Protein AF-A0A963GLK6-F1 (afdb_monomer_lite)

Structure (mmCIF, N/CA/C/O backbone):
data_AF-A0A963GLK6-F1
#
_entry.id   AF-A0A963GLK6-F1
#
loop_
_atom_site.group_PDB
_atom_site.id
_atom_site.type_symbol
_atom_site.label_atom_id
_atom_site.label_alt_id
_atom_site.label_comp_id
_atom_site.label_asym_id
_atom_site.label_entity_id
_atom_site.label_seq_id
_atom_site.pdbx_PDB_ins_code
_atom_site.Cartn_x
_atom_site.Cartn_y
_atom_site.Cartn_z
_atom_site.occupancy
_atom_site.B_iso_or_equiv
_atom_site.auth_seq_id
_atom_site.auth_comp_id
_atom_site.auth_asym_id
_atom_site.auth_atom_id
_atom_site.pdbx_PDB_model_num
ATOM 1 N N . MET A 1 1 ? -30.684 11.257 4.515 1.00 55.62 1 MET A N 1
ATOM 2 C CA . MET A 1 1 ? -30.067 11.695 3.238 1.00 55.62 1 MET A CA 1
ATOM 3 C C . MET A 1 1 ? -28.543 11.880 3.363 1.00 55.62 1 MET A C 1
ATOM 5 O O . MET A 1 1 ? -27.998 12.747 2.702 1.00 55.62 1 MET A O 1
ATOM 9 N N . LEU A 1 2 ? -27.836 11.079 4.179 1.00 76.81 2 LEU A N 1
ATOM 10 C CA . LEU A 1 2 ? -26.396 11.284 4.448 1.00 76.81 2 LEU A CA 1
ATOM 11 C C . LEU A 1 2 ? -25.462 10.449 3.552 1.00 76.81 2 LEU A C 1
ATOM 13 O O . LEU A 1 2 ? -24.306 10.814 3.386 1.00 76.81 2 LEU A O 1
ATOM 17 N N . LEU A 1 3 ? -25.952 9.352 2.961 1.00 77.44 3 LEU A N 1
ATOM 18 C CA . LEU A 1 3 ? -25.164 8.478 2.087 1.00 77.44 3 LEU A CA 1
ATOM 19 C C . LEU A 1 3 ? -25.662 8.576 0.640 1.00 77.44 3 LEU A C 1
ATOM 21 O O . LEU A 1 3 ? -26.875 8.496 0.409 1.00 77.44 3 LEU A O 1
ATOM 25 N N . PRO A 1 4 ? -24.760 8.746 -0.336 1.00 83.38 4 PRO A N 1
ATOM 26 C CA . PRO A 1 4 ? -25.148 8.862 -1.729 1.00 83.38 4 PRO A CA 1
ATOM 27 C C . PRO A 1 4 ? -25.621 7.521 -2.308 1.00 83.38 4 PRO A C 1
ATOM 29 O O . PRO A 1 4 ? -25.157 6.446 -1.923 1.00 83.38 4 PRO A O 1
ATOM 32 N N . ARG A 1 5 ? -26.544 7.580 -3.278 1.00 81.81 5 ARG A N 1
ATOM 33 C CA . ARG A 1 5 ? -27.201 6.389 -3.855 1.00 81.81 5 ARG A CA 1
ATOM 34 C C . ARG A 1 5 ? -26.229 5.444 -4.571 1.00 81.81 5 ARG A C 1
ATOM 36 O O . ARG A 1 5 ? -26.464 4.243 -4.561 1.00 81.81 5 ARG A O 1
ATOM 43 N N . TRP A 1 6 ? -25.142 5.964 -5.146 1.00 82.69 6 TRP A N 1
ATOM 44 C CA . TRP A 1 6 ? -24.107 5.141 -5.784 1.00 82.69 6 TRP A CA 1
ATOM 45 C C . TRP A 1 6 ? -23.363 4.257 -4.778 1.00 82.69 6 TRP A C 1
ATOM 47 O O . TRP A 1 6 ? -23.093 3.102 -5.079 1.00 82.69 6 TRP A O 1
ATOM 57 N N . LEU A 1 7 ? -23.115 4.755 -3.562 1.00 81.44 7 LEU A N 1
ATOM 58 C CA . LEU A 1 7 ? -22.468 3.973 -2.509 1.00 81.44 7 LEU A CA 1
ATOM 59 C C . LEU A 1 7 ? -23.411 2.905 -1.949 1.00 81.44 7 LEU A C 1
ATOM 61 O O . LEU A 1 7 ? -22.997 1.782 -1.708 1.00 81.44 7 LEU A O 1
ATOM 65 N N . LEU A 1 8 ? -24.699 3.228 -1.811 1.00 83.56 8 LEU A N 1
ATOM 66 C CA . LEU A 1 8 ? -25.713 2.267 -1.365 1.00 83.56 8 LEU A CA 1
ATOM 67 C C . LEU A 1 8 ? -25.915 1.094 -2.339 1.00 83.56 8 LEU A C 1
ATOM 69 O O . LEU A 1 8 ? -26.385 0.033 -1.935 1.00 83.56 8 LEU A O 1
ATOM 73 N N . SER A 1 9 ? -25.569 1.284 -3.613 1.00 89.31 9 SER A N 1
ATOM 74 C CA . SER A 1 9 ? -25.641 0.238 -4.632 1.00 89.31 9 SER A CA 1
ATOM 75 C C . SER A 1 9 ? -24.439 -0.712 -4.602 1.00 89.31 9 SER A C 1
ATOM 77 O O . SER A 1 9 ? -24.569 -1.856 -5.040 1.00 89.31 9 SER A O 1
ATOM 79 N N . ASP A 1 10 ? -23.284 -0.265 -4.101 1.00 92.38 10 ASP A N 1
ATOM 80 C CA . ASP A 1 10 ? -22.061 -1.066 -4.036 1.00 92.38 10 ASP A CA 1
ATOM 81 C C . ASP A 1 10 ? -21.977 -1.838 -2.711 1.00 92.38 10 ASP A C 1
ATOM 83 O O . ASP A 1 10 ? -21.532 -1.336 -1.675 1.00 92.38 10 ASP A O 1
ATOM 87 N N . ARG A 1 11 ? -22.407 -3.104 -2.753 1.00 89.94 11 ARG A N 1
ATOM 88 C CA . ARG A 1 11 ? -22.413 -3.991 -1.581 1.00 89.94 11 ARG A CA 1
ATOM 89 C C . ARG A 1 11 ? -21.010 -4.269 -1.043 1.00 89.94 11 ARG A C 1
ATOM 91 O O . ARG A 1 11 ? -20.865 -4.454 0.163 1.00 89.94 11 ARG A O 1
ATOM 98 N N . VAL A 1 12 ? -20.001 -4.316 -1.913 1.00 90.94 12 VAL A N 1
ATOM 99 C CA . VAL A 1 12 ? -18.625 -4.644 -1.518 1.00 90.94 12 VAL A CA 1
ATOM 100 C C . VAL A 1 12 ? -17.981 -3.433 -0.857 1.00 90.94 12 VAL A C 1
ATOM 102 O O . VAL A 1 12 ? -17.453 -3.556 0.249 1.00 90.94 12 VAL A O 1
ATOM 105 N N . GLY A 1 13 ? -18.100 -2.255 -1.474 1.00 90.62 13 GLY A N 1
ATOM 106 C CA . GLY A 1 13 ? -17.619 -1.002 -0.893 1.00 90.62 13 GLY A CA 1
ATOM 107 C C . GLY A 1 13 ? -18.257 -0.711 0.466 1.00 90.62 13 GLY A C 1
ATOM 108 O O . GLY A 1 13 ? -17.565 -0.357 1.420 1.00 90.62 13 GLY A O 1
ATOM 109 N N . LEU A 1 14 ? -19.564 -0.951 0.606 1.00 92.31 14 LEU A N 1
ATOM 110 C CA . LEU A 1 14 ? -20.250 -0.834 1.894 1.00 92.31 14 LEU A CA 1
ATOM 111 C C . LEU A 1 14 ? -19.740 -1.824 2.941 1.00 92.31 14 LEU A C 1
ATOM 113 O O . LEU A 1 14 ? -19.537 -1.428 4.088 1.00 92.31 14 LEU A O 1
ATOM 117 N N . ALA A 1 15 ? -19.535 -3.091 2.572 1.00 93.88 15 ALA A N 1
ATOM 118 C CA . ALA A 1 15 ? -19.008 -4.094 3.493 1.00 93.88 15 ALA A CA 1
ATOM 119 C C . ALA A 1 15 ? -17.611 -3.702 3.998 1.00 93.88 15 ALA A C 1
ATOM 121 O O . ALA A 1 15 ? -17.356 -3.767 5.199 1.00 93.88 15 ALA A O 1
ATOM 122 N N . LEU A 1 16 ? -16.740 -3.218 3.107 1.00 92.81 16 LEU A N 1
ATOM 123 C CA . LEU A 1 16 ? -15.413 -2.722 3.472 1.00 92.81 16 LEU A CA 1
ATOM 124 C C . LEU A 1 16 ? -15.497 -1.544 4.452 1.00 92.81 16 LEU A C 1
ATOM 126 O O . LEU A 1 16 ? -14.852 -1.568 5.500 1.00 92.81 16 LEU A O 1
ATOM 130 N N . LEU A 1 17 ? -16.311 -0.530 4.143 1.00 92.94 17 LEU A N 1
ATOM 131 C CA . LEU A 1 17 ? -16.483 0.641 5.008 1.00 92.94 17 LEU A CA 1
ATOM 132 C C . LEU A 1 17 ? -17.066 0.268 6.374 1.00 92.94 17 LEU A C 1
ATOM 134 O O . LEU A 1 17 ? -16.625 0.799 7.392 1.00 92.94 17 LEU A O 1
ATOM 138 N N . ALA A 1 18 ? -18.019 -0.664 6.410 1.00 94.56 18 ALA A N 1
ATOM 139 C CA . ALA A 1 18 ? -18.585 -1.168 7.653 1.00 94.56 18 ALA A CA 1
ATOM 140 C C . ALA A 1 18 ? -17.520 -1.876 8.503 1.00 94.56 18 ALA A C 1
ATOM 142 O O . ALA A 1 18 ? -17.402 -1.583 9.689 1.00 94.56 18 ALA A O 1
ATOM 143 N N . VAL A 1 19 ? -16.700 -2.746 7.905 1.00 95.38 19 VAL A N 1
ATOM 144 C CA . VAL A 1 19 ? -15.597 -3.424 8.606 1.00 95.38 19 VAL A CA 1
ATOM 145 C C . VAL A 1 19 ? -14.577 -2.416 9.139 1.00 95.38 19 VAL A C 1
ATOM 147 O O . VAL A 1 19 ? -14.189 -2.505 10.302 1.00 95.38 19 VAL A O 1
ATOM 150 N N . LEU A 1 20 ? -14.181 -1.422 8.339 1.00 94.69 20 LEU A N 1
ATOM 151 C CA . LEU A 1 20 ? -13.253 -0.374 8.778 1.00 94.69 20 LEU A CA 1
ATOM 152 C C . LEU A 1 20 ? -13.821 0.451 9.938 1.00 94.69 20 LEU A C 1
ATOM 154 O O . LEU A 1 20 ? -13.098 0.729 10.892 1.00 94.69 20 LEU A O 1
ATOM 158 N N . ALA A 1 21 ? -15.108 0.800 9.895 1.00 95.12 21 ALA A N 1
ATOM 159 C CA . ALA A 1 21 ? -15.773 1.506 10.986 1.00 95.12 21 ALA A CA 1
ATOM 160 C C . ALA A 1 21 ? -15.860 0.644 12.256 1.00 95.12 21 ALA A C 1
ATOM 162 O O . ALA A 1 21 ? -15.565 1.128 13.348 1.00 95.12 21 ALA A O 1
ATOM 163 N N . ILE A 1 22 ? -16.202 -0.643 12.118 1.00 95.94 22 ILE A N 1
ATOM 164 C CA . ILE A 1 22 ? -16.247 -1.597 13.235 1.00 95.94 22 ILE A CA 1
ATOM 165 C C . ILE A 1 22 ? -14.869 -1.731 13.878 1.00 95.94 22 ILE A C 1
ATOM 167 O O . ILE A 1 22 ? -14.772 -1.697 15.098 1.00 95.94 22 ILE A O 1
ATOM 171 N N . ILE A 1 23 ? -13.798 -1.843 13.092 1.00 94.94 23 ILE A N 1
ATOM 172 C CA . ILE A 1 23 ? -12.437 -1.936 13.631 1.00 94.94 23 ILE A CA 1
ATOM 173 C C . ILE A 1 23 ? -12.028 -0.603 14.270 1.00 94.94 23 ILE A C 1
ATOM 175 O O . ILE A 1 23 ? -11.583 -0.587 15.415 1.00 94.94 23 ILE A O 1
ATOM 179 N N . GLY A 1 24 ? -12.218 0.518 13.570 1.00 93.56 24 GLY A N 1
ATOM 180 C CA . GLY A 1 24 ? -11.802 1.847 14.023 1.00 93.56 24 GLY A CA 1
ATOM 181 C C . GLY A 1 24 ? -12.508 2.331 15.292 1.00 93.56 24 GLY A C 1
ATOM 182 O O . GLY A 1 24 ? -11.921 3.095 16.050 1.00 93.56 24 GLY A O 1
ATOM 183 N N . ILE A 1 25 ? -13.735 1.870 15.546 1.00 94.94 25 ILE A N 1
ATOM 184 C CA . ILE A 1 25 ? -14.515 2.216 16.745 1.00 94.94 25 ILE A CA 1
ATOM 185 C C . ILE A 1 25 ? -14.452 1.094 17.788 1.00 94.94 25 ILE A C 1
ATOM 187 O O . ILE A 1 25 ? -14.240 1.346 18.973 1.00 94.94 25 ILE A O 1
ATOM 191 N N . GLY A 1 26 ? -14.610 -0.156 17.357 1.00 94.69 26 GLY A N 1
ATOM 192 C CA . GLY A 1 26 ? -14.665 -1.319 18.237 1.00 94.69 26 GLY A CA 1
ATOM 193 C C . GLY A 1 26 ? -13.346 -1.581 18.953 1.00 94.69 26 GLY A C 1
ATOM 194 O O . GLY A 1 26 ? -13.360 -1.866 20.145 1.00 94.69 26 GLY A O 1
ATOM 195 N N . VAL A 1 27 ? -12.203 -1.424 18.276 1.00 94.38 27 VAL A N 1
ATOM 196 C CA . VAL A 1 27 ? -10.887 -1.663 18.892 1.00 94.38 27 VAL A CA 1
ATOM 197 C C . VAL A 1 27 ? -10.605 -0.683 20.047 1.00 94.38 27 VAL A C 1
ATOM 199 O O . VAL A 1 27 ? -10.269 -1.158 21.133 1.00 94.38 27 VAL A O 1
ATOM 202 N N . PRO A 1 28 ? -10.793 0.647 19.898 1.00 92.81 28 PRO A N 1
ATOM 203 C CA . PRO A 1 28 ? -10.695 1.580 21.024 1.00 92.81 28 PRO A CA 1
ATOM 204 C C . PRO A 1 28 ? -11.689 1.294 22.152 1.00 92.81 28 PRO A C 1
ATOM 206 O O . PRO A 1 28 ? -11.316 1.362 23.320 1.00 92.81 28 PRO A O 1
ATOM 209 N N . ILE A 1 29 ? -12.939 0.942 21.830 1.00 94.69 29 ILE A N 1
ATOM 210 C CA . ILE A 1 29 ? -13.948 0.614 22.848 1.00 94.69 29 ILE A CA 1
ATOM 211 C C . ILE A 1 29 ? -13.517 -0.605 23.669 1.00 94.69 29 ILE A C 1
ATOM 213 O O . ILE A 1 29 ? -13.566 -0.563 24.896 1.00 94.69 29 ILE A O 1
ATOM 217 N N . LEU A 1 30 ? -13.052 -1.669 23.012 1.00 93.25 30 LEU A N 1
ATOM 218 C CA . LEU A 1 30 ? -12.577 -2.883 23.681 1.00 93.25 30 LEU A CA 1
ATOM 219 C C . LEU A 1 30 ? -11.296 -2.656 24.495 1.00 93.25 30 LEU A C 1
ATOM 221 O O . LEU A 1 30 ? -11.033 -3.399 25.434 1.00 93.25 30 LEU A O 1
ATOM 225 N N . ASN A 1 31 ? -10.500 -1.642 24.161 1.00 92.56 31 ASN A N 1
ATOM 226 C CA . ASN A 1 31 ? -9.341 -1.259 24.960 1.00 92.56 31 ASN A CA 1
ATOM 227 C C . ASN A 1 31 ? -9.724 -0.410 26.186 1.00 92.56 31 ASN A C 1
ATOM 229 O O . ASN A 1 31 ? -9.152 -0.606 27.254 1.00 92.56 31 ASN A O 1
ATOM 233 N N . LEU A 1 32 ? -10.676 0.520 26.049 1.00 92.25 32 LEU A N 1
ATOM 234 C CA . LEU A 1 32 ? -10.984 1.512 27.088 1.00 92.25 32 LEU A CA 1
ATOM 235 C C . LEU A 1 32 ? -12.103 1.095 28.051 1.00 92.25 32 LEU A C 1
ATOM 237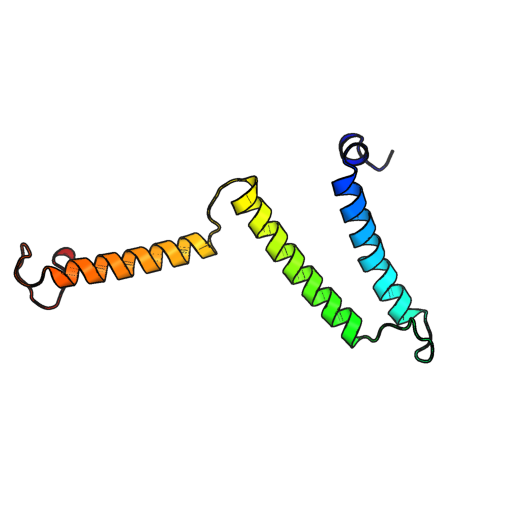 O O . LEU A 1 32 ? -12.042 1.429 29.230 1.00 92.25 32 LEU A O 1
ATOM 241 N N . LEU A 1 33 ? -13.147 0.418 27.561 1.00 92.25 33 LEU A N 1
ATOM 242 C CA . LEU A 1 33 ? -14.347 0.112 28.352 1.00 92.25 33 LEU A CA 1
ATOM 243 C C . LEU A 1 33 ? -14.317 -1.290 28.970 1.00 92.25 33 LEU A C 1
ATOM 245 O O . LEU A 1 33 ? -15.051 -1.551 29.922 1.00 92.25 33 LEU A O 1
ATOM 249 N N . VAL A 1 34 ? -13.510 -2.203 28.430 1.00 90.38 34 VAL A N 1
ATOM 250 C CA . VAL A 1 34 ? -13.459 -3.592 28.900 1.00 90.38 34 VAL A CA 1
ATOM 251 C C . VAL A 1 34 ? -12.363 -3.735 29.962 1.00 90.38 34 VAL A C 1
ATOM 253 O O . VAL A 1 34 ? -11.225 -3.353 29.688 1.00 90.38 34 VAL A O 1
ATOM 256 N N . PRO A 1 35 ? -12.657 -4.296 31.152 1.00 89.31 35 PRO A N 1
ATOM 257 C CA . PRO A 1 35 ? -11.655 -4.518 32.191 1.00 89.31 35 PRO A CA 1
ATOM 258 C C . PRO A 1 35 ? -10.533 -5.467 31.736 1.00 89.31 35 PRO A C 1
ATOM 260 O O . PRO A 1 35 ? -10.828 -6.412 31.005 1.00 89.31 35 PRO A O 1
ATOM 263 N N . PRO A 1 36 ? -9.286 -5.302 32.220 1.00 85.50 36 PRO A N 1
ATOM 264 C CA . PRO A 1 36 ? -8.140 -6.119 31.796 1.00 85.50 36 PRO A CA 1
ATOM 265 C C . PRO A 1 36 ? -8.301 -7.632 32.008 1.00 85.50 36 PRO A C 1
ATOM 267 O O . PRO A 1 36 ? -7.745 -8.420 31.253 1.00 85.50 36 PRO A O 1
ATOM 270 N N . GLU A 1 37 ? -9.083 -8.031 33.014 1.00 88.62 37 GLU A N 1
ATOM 271 C CA . GLU A 1 37 ? -9.352 -9.434 33.369 1.00 88.62 37 GLU A CA 1
ATOM 272 C C . GLU A 1 37 ? -10.293 -10.140 32.375 1.00 88.62 37 GLU A C 1
ATOM 274 O O . GLU A 1 37 ? -10.439 -11.362 32.387 1.00 88.62 37 GLU A O 1
ATOM 279 N N . HIS A 1 38 ? -10.988 -9.376 31.531 1.00 89.50 38 HIS A N 1
ATOM 280 C CA . HIS A 1 38 ? -11.976 -9.918 30.613 1.00 89.50 38 HIS A CA 1
ATOM 281 C C . HIS A 1 38 ? -11.303 -10.399 29.313 1.00 89.50 38 HIS A C 1
ATOM 283 O O . HIS A 1 38 ? -10.517 -9.658 28.721 1.00 89.50 38 HIS A O 1
ATOM 289 N N . PRO A 1 39 ? -11.662 -11.580 28.774 1.00 86.19 39 PRO A N 1
ATOM 290 C CA . PRO A 1 39 ? -10.997 -12.169 27.603 1.00 86.19 39 PRO A CA 1
ATOM 291 C C . PRO A 1 39 ? -11.106 -11.339 26.312 1.00 86.19 39 PRO A C 1
ATOM 293 O O . PRO A 1 39 ? -10.345 -11.556 25.376 1.00 86.19 39 PRO A O 1
ATOM 296 N N . LEU A 1 40 ? -12.050 -10.395 26.245 1.00 88.00 40 LEU A N 1
ATOM 297 C CA . LEU A 1 40 ? -12.209 -9.468 25.113 1.00 88.00 40 LEU A CA 1
ATOM 298 C C . LEU A 1 40 ? -11.433 -8.147 25.269 1.00 88.00 40 LEU A C 1
ATOM 300 O O . LEU A 1 40 ? -11.562 -7.277 24.409 1.00 88.00 40 LEU A O 1
ATOM 304 N N . HIS A 1 41 ? -10.665 -7.961 26.347 1.00 90.19 41 HIS A N 1
ATOM 305 C CA . HIS A 1 41 ? -9.847 -6.764 26.514 1.00 90.19 41 HIS A CA 1
ATOM 306 C C . HIS A 1 41 ? -8.703 -6.755 25.499 1.00 90.19 41 HIS A C 1
ATOM 308 O O . HIS A 1 41 ? -7.898 -7.684 25.423 1.00 90.19 41 HIS A O 1
ATOM 314 N N . LEU A 1 42 ? -8.605 -5.674 24.731 1.00 90.62 42 LEU A N 1
ATOM 315 C CA . LEU A 1 42 ? -7.488 -5.470 23.817 1.00 90.62 42 LEU A CA 1
ATOM 316 C C . LEU A 1 42 ? -6.428 -4.618 24.499 1.00 90.62 42 LEU A C 1
ATOM 318 O O . LEU A 1 42 ? -6.700 -3.490 24.893 1.00 90.62 42 LEU A O 1
ATOM 322 N N . SER A 1 43 ? -5.203 -5.134 24.594 1.00 92.69 43 SER A N 1
ATOM 323 C CA . SER A 1 43 ? -4.077 -4.379 25.150 1.00 92.69 43 SER A CA 1
ATOM 324 C C . SER A 1 43 ? -3.689 -3.193 24.255 1.00 92.69 43 SER A C 1
ATOM 326 O O . SER A 1 43 ? -3.847 -3.244 23.032 1.00 92.69 43 SER A O 1
ATOM 328 N N . ALA A 1 44 ? -3.077 -2.157 24.835 1.00 92.00 44 ALA A N 1
ATOM 329 C CA . ALA A 1 44 ? -2.558 -1.015 24.072 1.00 92.00 44 ALA A CA 1
ATOM 330 C C . ALA A 1 44 ? -1.532 -1.433 22.993 1.00 92.00 44 ALA A C 1
ATOM 332 O O . ALA A 1 44 ? -1.475 -0.849 21.907 1.00 92.00 44 ALA A O 1
ATOM 333 N N . TYR A 1 45 ? -0.761 -2.494 23.248 1.00 93.50 45 TYR A N 1
ATOM 334 C CA . TYR A 1 45 ? 0.135 -3.088 22.255 1.00 93.50 45 TYR A CA 1
ATOM 335 C C . TYR A 1 45 ? -0.636 -3.614 21.035 1.00 93.50 45 TYR A C 1
ATOM 337 O O . TYR A 1 45 ? -0.295 -3.301 19.898 1.00 93.50 45 TYR A O 1
ATOM 345 N N . THR A 1 46 ? -1.724 -4.355 21.252 1.00 93.00 46 THR A N 1
ATOM 346 C CA . THR A 1 46 ? -2.559 -4.881 20.163 1.00 93.00 46 THR A CA 1
ATOM 347 C C . THR A 1 46 ? -3.197 -3.754 19.349 1.00 93.00 46 THR A C 1
ATOM 349 O O . THR A 1 46 ? -3.221 -3.831 18.122 1.00 93.00 46 THR A O 1
ATOM 352 N N . VAL A 1 47 ? -3.651 -2.683 20.010 1.00 94.75 47 VAL A N 1
ATOM 353 C CA . VAL A 1 47 ? -4.214 -1.496 19.342 1.00 94.75 47 VAL A CA 1
ATOM 354 C C . VAL A 1 47 ? -3.177 -0.836 18.428 1.00 94.75 47 VAL A C 1
ATOM 356 O O . VAL A 1 47 ? -3.454 -0.582 17.255 1.00 94.75 47 VAL A O 1
ATOM 359 N N . THR A 1 48 ? -1.963 -0.594 18.930 1.00 9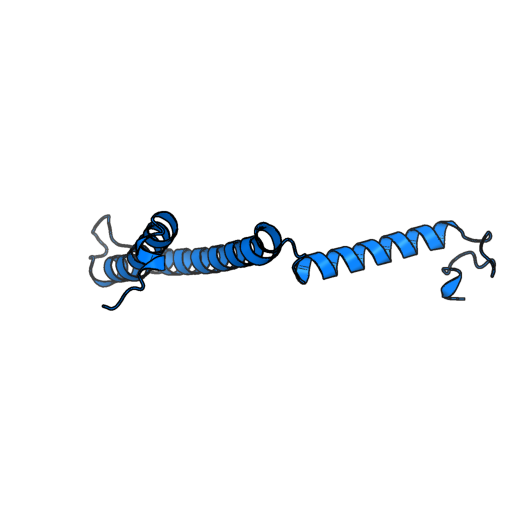5.50 48 THR A N 1
ATOM 360 C CA . THR A 1 48 ? -0.884 0.017 18.130 1.00 95.50 48 THR A CA 1
ATOM 361 C C . THR A 1 48 ? -0.444 -0.870 16.964 1.00 95.50 48 THR A C 1
ATOM 363 O O . THR A 1 48 ? -0.218 -0.373 15.858 1.00 95.50 48 THR A O 1
ATOM 366 N N . LEU A 1 49 ? -0.383 -2.188 17.168 1.00 96.38 49 LEU A N 1
ATOM 367 C CA . LEU A 1 49 ? -0.066 -3.153 16.118 1.00 96.38 49 LEU A CA 1
ATOM 368 C C . LEU A 1 49 ? -1.127 -3.153 15.003 1.00 96.38 49 LEU A C 1
ATOM 370 O O . LEU A 1 49 ? -0.775 -3.095 13.825 1.00 96.38 49 LEU A O 1
ATOM 374 N N . LEU A 1 50 ? -2.413 -3.156 15.371 1.00 95.75 50 LEU A N 1
ATOM 375 C CA . LEU A 1 50 ? -3.535 -3.060 14.432 1.00 95.75 50 LEU A CA 1
ATOM 376 C C . LEU A 1 50 ? -3.496 -1.757 13.635 1.00 95.75 50 LEU A C 1
ATOM 378 O O . LEU A 1 50 ? -3.639 -1.789 12.414 1.00 95.75 50 LEU A O 1
ATOM 382 N N . GLY A 1 51 ? -3.232 -0.627 14.298 1.00 94.75 51 GLY A N 1
ATOM 383 C CA . GLY A 1 51 ? -3.042 0.658 13.626 1.00 94.75 51 GLY A CA 1
ATOM 384 C C . GLY A 1 51 ? -1.925 0.598 12.581 1.00 94.75 51 GLY A C 1
ATOM 385 O O . GLY A 1 51 ? -2.120 1.009 11.438 1.00 94.75 51 GLY A O 1
ATOM 386 N N . LYS A 1 52 ? -0.782 -0.011 12.925 1.00 95.94 52 LYS A N 1
ATOM 387 C CA . LYS A 1 52 ? 0.324 -0.221 11.979 1.00 95.94 52 LYS A CA 1
ATOM 388 C C . LYS A 1 52 ? -0.095 -1.073 10.776 1.00 95.94 52 LYS A C 1
ATOM 390 O O . LYS A 1 52 ? 0.257 -0.747 9.644 1.00 95.94 52 LYS A O 1
ATOM 395 N N . TYR A 1 53 ? -0.845 -2.150 10.997 1.00 96.25 53 TYR A N 1
ATOM 396 C CA . TYR A 1 53 ? -1.325 -3.004 9.910 1.00 96.25 53 TYR A CA 1
ATOM 397 C C . TYR A 1 53 ? -2.323 -2.293 8.995 1.00 96.25 53 TYR A C 1
ATOM 399 O O . TYR A 1 53 ? -2.223 -2.448 7.781 1.00 96.25 53 TYR A O 1
ATOM 407 N N . LEU A 1 54 ? -3.215 -1.459 9.536 1.00 95.31 54 LEU A N 1
ATOM 408 C CA . LEU A 1 54 ? -4.111 -0.626 8.728 1.00 95.31 54 LEU A CA 1
ATOM 409 C C . LEU A 1 54 ? -3.333 0.372 7.858 1.00 95.31 54 LEU A C 1
ATOM 411 O O . LEU A 1 54 ? -3.672 0.549 6.690 1.00 95.31 54 LEU A O 1
ATOM 415 N N . CYS A 1 55 ? -2.250 0.960 8.377 1.00 95.88 55 CYS A N 1
ATOM 416 C CA . CYS A 1 55 ? -1.368 1.813 7.578 1.00 95.88 55 CYS A CA 1
ATOM 417 C C . CYS A 1 55 ? -0.733 1.050 6.402 1.00 95.88 55 CYS A C 1
ATOM 419 O O . CYS A 1 55 ? -0.711 1.557 5.280 1.00 95.88 55 CYS A O 1
ATOM 421 N N . TYR A 1 56 ? -0.252 -0.180 6.621 1.00 96.50 56 TYR A N 1
ATOM 422 C CA . TYR A 1 56 ? 0.274 -1.009 5.530 1.00 96.50 56 TYR A CA 1
ATOM 423 C C . TYR A 1 56 ? -0.814 -1.468 4.551 1.00 96.50 56 TYR A C 1
ATOM 425 O O . TYR A 1 56 ? -0.559 -1.523 3.350 1.00 96.50 56 TYR A O 1
ATOM 433 N N . ALA A 1 57 ? -2.028 -1.747 5.027 1.00 95.75 57 ALA A N 1
ATOM 434 C CA . ALA A 1 57 ? -3.158 -2.082 4.164 1.00 95.75 57 ALA A CA 1
ATOM 435 C C . ALA A 1 57 ? -3.536 -0.906 3.252 1.00 95.75 57 ALA A C 1
ATOM 437 O O . ALA A 1 57 ? -3.753 -1.104 2.060 1.00 95.75 57 ALA A O 1
ATOM 438 N N . LEU A 1 58 ? -3.541 0.327 3.773 1.00 94.56 58 LEU A N 1
ATOM 439 C CA . LEU A 1 58 ? -3.782 1.529 2.972 1.00 94.56 58 LEU A CA 1
ATOM 440 C C . LEU A 1 58 ? -2.717 1.709 1.880 1.00 94.56 58 LEU A C 1
ATOM 442 O O . LEU A 1 58 ? -3.046 2.032 0.737 1.00 94.56 58 LEU A O 1
ATOM 446 N N . LEU A 1 59 ? -1.446 1.463 2.214 1.00 93.69 59 LEU A N 1
ATOM 447 C CA . LEU A 1 59 ? -0.359 1.453 1.235 1.00 93.69 59 LEU A CA 1
ATOM 448 C C . LEU A 1 59 ? -0.602 0.400 0.141 1.00 93.69 59 LEU A C 1
ATOM 450 O O . LEU A 1 59 ? -0.479 0.717 -1.040 1.00 93.69 59 LEU A O 1
ATOM 454 N N . ALA A 1 60 ? -0.987 -0.823 0.517 1.00 93.31 60 ALA A N 1
ATOM 455 C CA . ALA A 1 60 ? -1.285 -1.895 -0.432 1.00 93.31 60 ALA A CA 1
ATOM 456 C C . ALA A 1 60 ? -2.447 -1.532 -1.373 1.00 93.31 60 ALA A C 1
ATOM 458 O O . ALA A 1 60 ? -2.309 -1.673 -2.585 1.00 93.31 60 ALA A O 1
ATOM 459 N N . VAL A 1 61 ? -3.544 -0.980 -0.839 1.00 93.88 61 VAL A N 1
ATOM 460 C CA . VAL A 1 61 ? -4.687 -0.499 -1.639 1.00 93.88 61 VAL A CA 1
ATOM 461 C C . VAL A 1 61 ? -4.261 0.611 -2.598 1.00 93.88 61 VAL A C 1
ATOM 463 O O . VAL A 1 61 ? -4.681 0.635 -3.747 1.00 93.88 61 VAL A O 1
ATOM 466 N N . SER A 1 62 ? -3.389 1.519 -2.160 1.00 92.44 62 SER A N 1
ATOM 467 C CA . SER A 1 62 ? -2.909 2.610 -3.017 1.00 92.44 62 SER A CA 1
ATOM 468 C C . SER A 1 62 ? -2.131 2.077 -4.227 1.00 92.44 62 SER A C 1
ATOM 470 O O . SER A 1 62 ? -2.294 2.576 -5.339 1.00 92.44 62 SER A O 1
ATOM 472 N N . ILE A 1 63 ? -1.308 1.043 -4.028 1.00 92.81 63 ILE A N 1
ATOM 473 C CA . ILE A 1 63 ? -0.573 0.377 -5.112 1.00 92.81 63 ILE A CA 1
ATOM 474 C C . ILE A 1 63 ? -1.537 -0.378 -6.035 1.00 92.81 63 ILE A C 1
ATOM 476 O O . ILE A 1 63 ? -1.392 -0.278 -7.251 1.00 92.81 63 ILE A O 1
ATOM 480 N N . ASP A 1 64 ? -2.529 -1.080 -5.481 1.00 91.88 64 ASP A N 1
ATOM 481 C CA . ASP A 1 64 ? -3.558 -1.781 -6.259 1.00 91.88 64 ASP A CA 1
ATOM 482 C C . ASP A 1 64 ? -4.367 -0.820 -7.146 1.00 91.88 64 ASP A C 1
ATOM 484 O O . ASP A 1 64 ? -4.604 -1.097 -8.316 1.00 91.88 64 ASP A O 1
ATOM 488 N N . LEU A 1 65 ? -4.698 0.376 -6.655 1.00 92.12 65 LEU A N 1
ATOM 489 C CA . LEU A 1 65 ? -5.400 1.376 -7.460 1.00 92.12 65 LEU A CA 1
ATOM 490 C C . LEU A 1 65 ? -4.535 1.924 -8.604 1.00 92.12 65 LEU A C 1
ATOM 492 O O . LEU A 1 65 ? -4.999 2.014 -9.740 1.00 92.12 65 LEU A O 1
ATOM 496 N N . VAL A 1 66 ? -3.280 2.292 -8.338 1.00 92.94 66 VAL A N 1
ATOM 497 C CA . VAL A 1 66 ? -2.413 2.891 -9.369 1.00 92.94 66 VAL A CA 1
ATOM 498 C C . VAL A 1 66 ? -1.969 1.851 -10.398 1.00 92.94 66 VAL A C 1
ATOM 500 O O . VAL A 1 66 ? -2.022 2.099 -11.601 1.00 92.94 66 VAL A O 1
ATOM 503 N N . TRP A 1 67 ? -1.547 0.676 -9.942 1.00 89.81 67 TRP A N 1
ATOM 504 C CA . TRP A 1 67 ? -1.040 -0.362 -10.832 1.00 89.81 67 TRP A CA 1
ATOM 505 C C . TRP A 1 67 ? -2.145 -1.291 -11.318 1.00 89.81 67 TRP A C 1
ATOM 507 O O . TRP A 1 67 ? -2.254 -1.539 -12.514 1.00 89.81 67 TRP A O 1
ATOM 517 N N . GLY A 1 68 ? -2.947 -1.833 -10.407 1.00 89.06 68 GLY A N 1
ATOM 518 C CA . GLY A 1 68 ? -3.983 -2.814 -10.727 1.00 89.06 68 GLY A CA 1
ATOM 519 C C . GLY A 1 68 ? -5.140 -2.199 -11.508 1.00 89.06 68 GLY A C 1
ATOM 520 O O . GLY A 1 68 ? -5.504 -2.713 -12.562 1.00 89.06 68 GLY A O 1
ATOM 521 N N . TYR A 1 69 ? -5.689 -1.078 -11.029 1.00 91.00 69 TYR A N 1
ATOM 522 C CA . TYR A 1 69 ? -6.840 -0.437 -11.670 1.00 91.00 69 TYR A CA 1
ATOM 523 C C . TYR A 1 69 ? -6.453 0.527 -12.800 1.00 91.00 69 TYR A C 1
ATOM 525 O O . TYR A 1 69 ? -6.992 0.426 -13.900 1.00 91.00 69 TYR A O 1
ATOM 533 N N . MET A 1 70 ? -5.526 1.464 -12.564 1.00 93.06 70 MET A N 1
ATOM 534 C CA . MET A 1 70 ? -5.135 2.433 -13.602 1.00 93.06 70 MET A CA 1
ATOM 535 C C . MET A 1 70 ? -4.139 1.860 -14.622 1.00 93.06 70 MET A C 1
ATOM 537 O O . MET A 1 70 ? -3.994 2.433 -15.700 1.00 93.06 70 MET A O 1
ATOM 541 N N . GLY A 1 71 ? -3.448 0.757 -14.309 1.00 90.56 71 GLY A N 1
ATOM 542 C CA . GLY A 1 71 ? -2.452 0.156 -15.202 1.00 90.56 71 GLY A CA 1
ATOM 543 C C . GLY A 1 71 ? -1.138 0.939 -15.303 1.00 90.56 71 GLY A C 1
ATOM 544 O O . GLY A 1 71 ? -0.397 0.757 -16.268 1.00 90.56 71 GLY A O 1
ATOM 545 N N . ILE A 1 72 ? -0.846 1.835 -14.354 1.00 92.56 72 ILE A N 1
ATOM 546 C CA . ILE A 1 72 ? 0.334 2.710 -14.388 1.00 92.56 72 ILE A CA 1
ATOM 547 C C . ILE A 1 72 ? 1.380 2.219 -13.381 1.00 92.56 72 ILE A C 1
ATOM 549 O O . ILE A 1 72 ? 1.066 1.863 -12.246 1.00 92.56 72 ILE A O 1
ATOM 553 N N . LEU A 1 73 ? 2.657 2.246 -13.773 1.00 88.88 73 LEU A N 1
ATOM 554 C CA . LEU A 1 73 ? 3.763 1.960 -12.859 1.00 88.88 73 LEU A CA 1
ATOM 555 C C . LEU A 1 73 ? 3.819 3.022 -11.754 1.00 88.88 73 LEU A C 1
ATOM 557 O O . LEU A 1 73 ? 3.875 4.221 -12.031 1.00 88.88 73 LEU A O 1
ATOM 561 N N . THR A 1 74 ? 3.864 2.598 -10.490 1.00 88.81 74 THR A N 1
ATOM 562 C CA . THR A 1 74 ? 4.076 3.547 -9.388 1.00 88.81 74 THR A CA 1
ATOM 563 C C . THR A 1 74 ? 5.502 4.111 -9.435 1.00 88.81 74 THR A C 1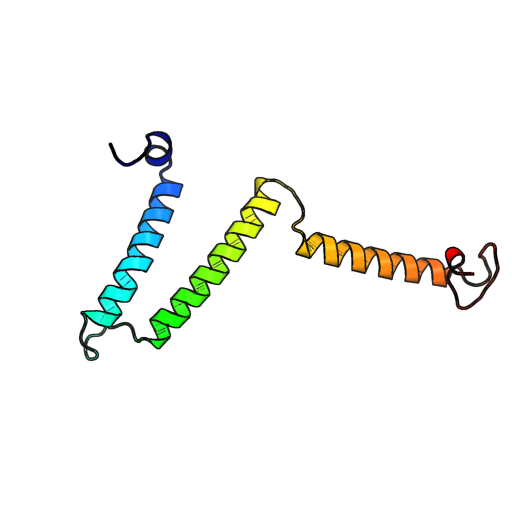
ATOM 565 O O . THR A 1 74 ? 6.420 3.447 -9.923 1.00 88.81 74 THR A O 1
ATOM 568 N N . LEU A 1 75 ? 5.713 5.318 -8.888 1.00 87.50 75 LEU A N 1
ATOM 569 C CA . LEU A 1 75 ? 7.025 5.990 -8.882 1.00 87.50 75 LEU A CA 1
ATOM 570 C C . LEU A 1 75 ? 8.150 5.086 -8.357 1.00 87.50 75 LEU A C 1
ATOM 572 O O . LEU A 1 75 ? 9.229 5.057 -8.940 1.00 87.50 75 LEU A O 1
ATOM 576 N N . GLY A 1 76 ? 7.891 4.327 -7.285 1.00 86.44 76 GLY A N 1
ATOM 577 C CA . GLY A 1 76 ? 8.869 3.399 -6.717 1.00 86.44 76 GLY A CA 1
ATOM 578 C C . GLY A 1 76 ? 9.314 2.343 -7.729 1.00 86.44 76 GLY A C 1
ATOM 579 O O . GLY A 1 76 ? 10.507 2.179 -7.964 1.00 86.44 76 GLY A O 1
ATOM 580 N N . HIS A 1 77 ? 8.367 1.682 -8.395 1.00 89.06 77 HIS A N 1
ATOM 581 C CA . HIS A 1 77 ? 8.689 0.692 -9.421 1.00 89.06 77 HIS A CA 1
ATOM 582 C C . HIS A 1 77 ? 9.402 1.313 -10.621 1.00 89.06 77 HIS A C 1
ATOM 584 O O . HIS A 1 77 ? 10.391 0.758 -11.091 1.00 89.06 77 HIS A O 1
ATOM 590 N N . ALA A 1 78 ? 8.935 2.472 -11.093 1.00 91.25 78 ALA A N 1
ATOM 591 C CA . ALA A 1 78 ? 9.553 3.173 -12.213 1.00 91.25 78 ALA A CA 1
ATOM 592 C C . ALA A 1 78 ? 11.005 3.574 -11.904 1.00 91.25 78 ALA A C 1
ATOM 594 O O . ALA A 1 78 ? 11.878 3.395 -12.750 1.00 91.25 78 ALA A O 1
ATOM 595 N N . ALA A 1 79 ? 11.288 4.045 -10.685 1.00 93.81 79 ALA A N 1
ATOM 596 C CA . ALA A 1 79 ? 12.635 4.408 -10.256 1.00 93.81 79 ALA A CA 1
ATOM 597 C C . ALA A 1 79 ? 13.583 3.198 -10.244 1.00 93.81 79 ALA A C 1
ATOM 599 O O . ALA A 1 79 ? 14.681 3.272 -10.798 1.00 93.81 79 ALA A O 1
ATOM 600 N N . PHE A 1 80 ? 13.157 2.066 -9.672 1.00 93.88 80 PHE A N 1
ATOM 601 C CA . PHE A 1 80 ? 13.975 0.847 -9.666 1.00 93.88 80 PHE A CA 1
ATOM 602 C C . PHE A 1 80 ? 14.138 0.244 -11.061 1.00 93.88 80 PHE A C 1
ATOM 604 O O . PHE A 1 80 ? 15.220 -0.237 -11.395 1.00 93.88 80 PHE A O 1
ATOM 611 N N . PHE A 1 81 ? 13.101 0.312 -11.896 1.00 93.25 81 PHE A N 1
ATOM 612 C CA . PHE A 1 81 ? 13.175 -0.137 -13.280 1.00 93.25 81 PHE A CA 1
ATOM 613 C C . PHE A 1 81 ? 14.152 0.717 -14.097 1.00 93.25 81 PHE A C 1
ATOM 615 O O . PHE A 1 81 ? 14.995 0.173 -14.805 1.00 93.25 81 PHE A O 1
ATOM 622 N N . ALA A 1 82 ? 14.101 2.045 -13.951 1.00 95.56 82 ALA A N 1
ATOM 623 C CA . ALA A 1 82 ? 15.025 2.961 -14.612 1.00 95.56 82 ALA A CA 1
ATOM 624 C C . ALA A 1 82 ? 16.475 2.746 -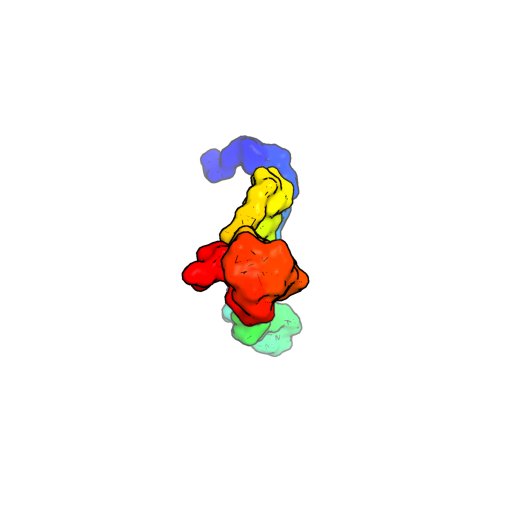14.155 1.00 95.56 82 ALA A C 1
ATOM 626 O O . ALA A 1 82 ? 17.372 2.656 -14.992 1.00 95.56 82 ALA A O 1
ATOM 627 N N . LEU A 1 83 ? 16.706 2.599 -12.845 1.00 96.88 83 LEU A N 1
ATOM 628 C CA . LEU A 1 83 ? 18.036 2.315 -12.300 1.00 96.88 83 LEU A CA 1
ATOM 629 C C . LEU A 1 83 ? 18.579 0.978 -12.826 1.00 96.88 83 LEU A C 1
ATOM 631 O O . LEU A 1 83 ? 19.709 0.917 -13.303 1.00 96.88 83 LEU A O 1
ATOM 635 N N . GLY A 1 84 ? 17.765 -0.080 -12.788 1.00 96.69 84 GLY A N 1
ATOM 636 C CA . GLY A 1 84 ? 18.140 -1.396 -13.300 1.00 96.69 84 GLY A CA 1
ATOM 637 C C . GLY A 1 84 ? 18.434 -1.380 -14.801 1.00 96.69 84 GLY A C 1
ATOM 638 O O . GLY A 1 84 ? 19.453 -1.916 -15.232 1.00 96.69 84 GLY A O 1
ATOM 639 N N . GLY A 1 85 ? 17.590 -0.707 -15.589 1.00 96.44 85 GLY A N 1
ATOM 640 C CA . GLY A 1 85 ? 17.783 -0.527 -17.027 1.00 96.44 85 GLY A CA 1
ATOM 641 C C . GLY A 1 85 ? 19.063 0.243 -17.354 1.00 96.44 85 GLY A C 1
ATOM 642 O O . GLY A 1 85 ? 19.814 -0.171 -18.235 1.00 96.44 85 GLY A O 1
ATOM 643 N N . TYR A 1 86 ? 19.363 1.304 -16.598 1.00 95.69 86 TYR A N 1
ATOM 644 C CA . TYR A 1 86 ? 20.618 2.041 -16.728 1.00 95.69 86 TYR A CA 1
ATOM 645 C C . TYR A 1 86 ? 21.825 1.161 -16.391 1.00 95.69 86 TYR A C 1
ATOM 647 O O . TYR A 1 86 ? 22.748 1.068 -17.193 1.00 95.69 86 TYR A O 1
ATOM 655 N N . CYS A 1 87 ? 21.815 0.455 -15.254 1.00 96.56 87 CYS A N 1
ATOM 656 C CA . CYS A 1 87 ? 22.901 -0.453 -14.876 1.00 96.56 87 CYS A CA 1
ATOM 657 C C . CYS A 1 87 ? 23.129 -1.552 -15.924 1.00 96.56 87 CYS A C 1
ATOM 659 O O . CYS A 1 87 ? 24.275 -1.855 -16.259 1.00 96.56 87 CYS A O 1
ATOM 661 N N . PHE A 1 88 ? 22.055 -2.128 -16.467 1.00 97.00 88 PHE A N 1
ATOM 662 C CA . PHE A 1 88 ? 22.141 -3.141 -17.515 1.00 97.00 88 PHE A CA 1
ATOM 663 C C . PHE A 1 88 ? 22.680 -2.562 -18.829 1.00 97.00 88 PHE A C 1
ATOM 665 O O . PHE A 1 88 ? 23.589 -3.137 -19.423 1.00 97.00 88 PHE A O 1
ATOM 672 N N . GLY A 1 89 ? 22.194 -1.391 -19.248 1.00 94.25 89 GLY A N 1
ATOM 673 C CA . GLY A 1 89 ? 22.708 -0.685 -20.422 1.00 94.25 89 GLY A CA 1
ATOM 674 C C . GLY A 1 89 ? 24.192 -0.342 -20.282 1.00 94.25 89 GLY A C 1
ATOM 675 O O . GLY A 1 89 ? 24.978 -0.622 -21.183 1.00 94.25 89 GLY A O 1
ATOM 676 N N . MET A 1 90 ? 24.601 0.164 -19.118 1.00 94.31 90 MET A N 1
ATOM 677 C CA . MET A 1 90 ? 26.001 0.434 -18.780 1.00 94.31 90 MET A CA 1
ATOM 678 C C . MET A 1 90 ? 26.863 -0.822 -18.865 1.00 94.31 90 MET A C 1
ATOM 680 O O . MET A 1 90 ? 27.955 -0.792 -19.431 1.00 94.31 90 MET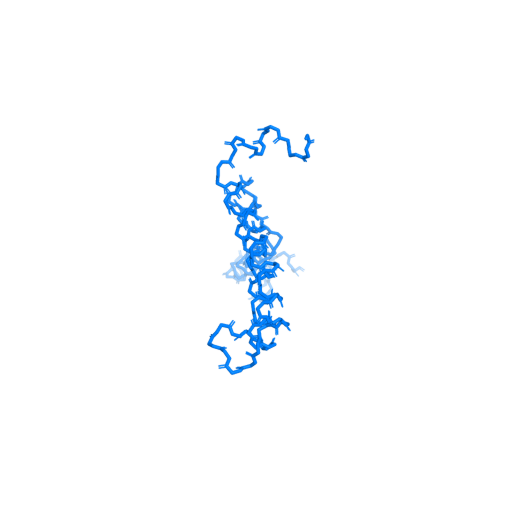 A O 1
ATOM 684 N N . TYR A 1 91 ? 26.375 -1.937 -18.322 1.00 92.94 91 TYR A N 1
ATOM 685 C CA . TYR A 1 91 ? 27.071 -3.215 -18.390 1.00 92.94 91 TYR A CA 1
ATOM 686 C C . TYR A 1 91 ? 27.270 -3.678 -19.837 1.00 92.94 91 TYR A C 1
ATOM 688 O O . TYR A 1 91 ? 28.389 -4.021 -20.217 1.00 92.94 91 TYR A O 1
ATOM 696 N N . LEU A 1 92 ? 26.216 -3.631 -20.656 1.00 93.06 92 LEU A N 1
ATOM 697 C CA . LEU A 1 92 ? 26.289 -4.006 -22.067 1.00 93.06 92 LEU A CA 1
ATOM 698 C C . LEU A 1 92 ? 27.223 -3.090 -22.866 1.00 93.06 92 LEU A C 1
ATOM 700 O O . LEU A 1 92 ? 28.014 -3.590 -23.661 1.00 93.06 92 LEU A O 1
ATOM 704 N N . MET A 1 93 ? 27.200 -1.777 -22.620 1.00 90.88 93 MET A N 1
ATOM 705 C CA . MET A 1 93 ? 28.116 -0.842 -23.282 1.00 90.88 93 MET A CA 1
ATOM 706 C C . MET A 1 93 ? 29.579 -1.129 -22.929 1.00 90.88 93 MET A C 1
ATOM 708 O O . MET A 1 93 ? 30.435 -1.091 -23.807 1.00 90.88 93 MET A O 1
ATOM 712 N N . ARG A 1 94 ? 29.879 -1.513 -21.680 1.00 89.94 94 ARG A N 1
ATOM 713 C CA . ARG A 1 94 ? 31.238 -1.931 -21.290 1.00 89.94 94 ARG A CA 1
ATOM 714 C C . ARG A 1 94 ? 31.676 -3.248 -21.929 1.00 89.94 94 ARG A C 1
ATOM 716 O O . ARG A 1 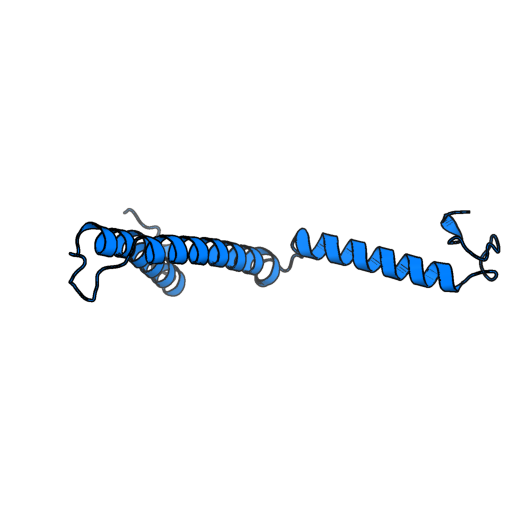94 ? 32.872 -3.447 -22.114 1.00 89.94 94 ARG A O 1
ATOM 723 N N . GLN A 1 95 ? 30.751 -4.143 -22.286 1.00 90.75 95 GLN A N 1
ATOM 724 C CA . GLN A 1 95 ? 31.106 -5.385 -22.983 1.00 90.75 95 GLN A CA 1
ATOM 725 C C . GLN A 1 95 ? 31.584 -5.166 -24.425 1.00 90.75 95 GLN A C 1
ATOM 727 O O . GLN A 1 95 ? 32.238 -6.046 -24.985 1.00 90.75 95 GLN A O 1
ATOM 732 N N . ILE A 1 96 ? 31.277 -4.018 -25.034 1.00 91.12 96 ILE A N 1
ATOM 733 C CA . ILE A 1 96 ? 31.776 -3.673 -26.370 1.00 91.12 96 ILE A CA 1
ATOM 734 C C . ILE A 1 96 ? 33.307 -3.494 -26.331 1.00 91.12 96 ILE A C 1
ATOM 736 O O . ILE A 1 96 ? 34.002 -3.973 -27.232 1.00 91.12 96 ILE A O 1
ATOM 740 N N . GLY A 1 97 ? 33.836 -2.876 -25.269 1.00 87.25 97 GLY A N 1
ATOM 741 C CA . GLY A 1 97 ? 35.269 -2.640 -25.071 1.00 87.25 97 GLY A CA 1
ATOM 742 C C . GLY A 1 97 ? 35.909 -1.929 -26.266 1.00 87.25 97 GLY A C 1
ATOM 743 O O . GLY A 1 97 ? 35.350 -0.989 -26.825 1.00 87.25 97 GLY A O 1
ATOM 744 N N . THR A 1 98 ? 37.042 -2.449 -26.743 1.00 89.88 98 THR A N 1
ATOM 745 C CA . THR A 1 98 ? 37.808 -1.867 -27.863 1.00 89.88 98 THR A CA 1
ATOM 746 C C . THR A 1 98 ? 37.099 -1.909 -29.221 1.00 89.88 98 THR A C 1
ATOM 748 O O . THR A 1 98 ? 37.632 -1.408 -30.206 1.00 89.88 98 THR A O 1
ATOM 751 N N . ARG A 1 99 ? 35.908 -2.517 -29.301 1.00 89.94 99 ARG A N 1
ATOM 752 C CA . ARG A 1 99 ? 35.087 -2.578 -30.521 1.00 89.94 99 ARG A CA 1
ATOM 753 C C . ARG A 1 99 ? 34.180 -1.349 -30.685 1.00 89.94 99 ARG A C 1
ATOM 755 O O . ARG A 1 99 ? 33.412 -1.314 -31.644 1.00 89.94 99 ARG A O 1
ATOM 762 N N . GLY A 1 100 ? 34.217 -0.405 -29.739 1.00 86.81 100 GLY A N 1
ATOM 763 C CA . GLY A 1 100 ? 33.508 0.875 -29.806 1.00 86.81 100 GLY A CA 1
ATOM 764 C C . GLY A 1 100 ? 34.153 1.849 -30.793 1.00 86.81 100 GLY A C 1
ATOM 765 O O . GLY A 1 100 ? 35.248 1.599 -31.296 1.00 86.81 100 GLY A O 1
ATOM 766 N N . VAL A 1 101 ? 33.479 2.965 -31.066 1.00 88.69 101 VAL A N 1
ATOM 767 C CA . VAL A 1 101 ? 33.953 4.019 -31.975 1.00 88.69 101 VAL A CA 1
ATOM 768 C C . VAL A 1 101 ? 35.254 4.640 -31.470 1.00 88.69 101 VAL A C 1
ATOM 770 O O . VAL A 1 101 ? 36.161 4.878 -32.267 1.00 88.69 101 VAL A O 1
ATOM 773 N N . TYR A 1 102 ? 35.367 4.869 -30.160 1.00 88.06 102 TYR A N 1
ATOM 774 C CA . TYR A 1 102 ? 36.547 5.475 -29.541 1.00 88.06 102 TYR A CA 1
ATOM 775 C C . TYR A 1 102 ? 37.568 4.442 -29.045 1.00 88.06 102 TYR A C 1
ATOM 777 O O . TYR A 1 102 ? 38.714 4.789 -28.767 1.00 88.06 102 TYR A O 1
ATOM 785 N N . GLY A 1 103 ? 37.181 3.165 -28.969 1.00 86.38 103 GLY A N 1
ATOM 786 C CA . GLY A 1 103 ? 38.085 2.051 -28.676 1.00 86.38 103 GLY A CA 1
ATOM 787 C C . GLY A 1 103 ? 38.623 1.986 -27.238 1.00 86.38 103 GLY A C 1
ATOM 788 O O . GLY A 1 103 ? 39.571 1.234 -26.999 1.00 86.38 103 GLY A O 1
ATOM 789 N N . ASP A 1 104 ? 38.048 2.729 -26.283 1.00 87.69 104 ASP A N 1
ATOM 790 C CA . ASP A 1 104 ? 38.463 2.685 -24.874 1.00 87.69 104 ASP A CA 1
ATOM 791 C C . ASP A 1 104 ? 38.069 1.339 -24.215 1.00 87.69 104 ASP A C 1
ATOM 793 O O . ASP A 1 104 ? 36.916 0.908 -24.306 1.00 87.69 104 ASP A O 1
ATOM 797 N N . PRO A 1 105 ? 39.003 0.622 -23.559 1.00 84.94 105 PRO A N 1
ATOM 798 C CA . PRO A 1 105 ? 38.733 -0.697 -22.988 1.00 84.94 105 PRO A CA 1
ATOM 799 C C . PRO A 1 105 ? 38.007 -0.672 -21.629 1.00 84.94 105 PRO A C 1
ATOM 801 O O . PRO A 1 105 ? 37.615 -1.735 -21.141 1.00 84.94 105 PRO A O 1
ATOM 804 N N . VAL A 1 106 ? 37.860 0.488 -20.978 1.00 87.75 106 VAL A N 1
ATOM 805 C CA . VAL A 1 106 ? 37.347 0.612 -19.601 1.00 87.75 106 VAL A CA 1
ATOM 806 C C . VAL A 1 106 ? 36.029 1.379 -19.546 1.00 87.75 106 VAL A C 1
ATOM 808 O O . VAL A 1 106 ? 35.099 0.944 -18.844 1.00 87.75 106 VAL A O 1
ATOM 811 N N . LEU A 1 107 ? 35.962 2.510 -20.247 1.00 90.69 107 LEU A N 1
ATOM 812 C CA . LEU A 1 107 ? 34.825 3.422 -20.257 1.00 90.69 107 LEU A CA 1
ATOM 813 C C . LEU A 1 107 ? 33.820 3.050 -21.358 1.00 90.69 107 LEU A C 1
ATOM 815 O O . LEU A 1 107 ? 34.211 2.595 -22.431 1.00 90.69 107 LEU A O 1
ATOM 819 N N . PRO A 1 108 ? 32.510 3.238 -21.122 1.00 90.06 108 PRO A N 1
ATOM 820 C CA . PRO A 1 108 ? 31.518 3.178 -22.187 1.00 90.06 108 PRO A CA 1
ATOM 821 C C . PRO A 1 108 ? 31.803 4.216 -23.273 1.00 90.06 108 PRO A C 1
ATOM 823 O O . PRO A 1 108 ? 32.145 5.352 -22.963 1.00 90.06 108 PRO A O 1
ATOM 826 N N . ASP A 1 109 ? 31.544 3.853 -24.525 1.00 86.62 109 ASP A N 1
ATOM 827 C CA . ASP A 1 109 ? 31.873 4.654 -25.715 1.00 86.62 109 ASP A CA 1
ATOM 828 C C . ASP A 1 109 ? 31.256 6.071 -25.713 1.00 86.62 109 ASP A C 1
ATOM 830 O O . ASP A 1 109 ? 31.806 6.991 -26.295 1.00 86.62 109 ASP A O 1
ATOM 834 N N . PHE A 1 110 ? 30.130 6.287 -25.024 1.00 85.81 110 PHE A N 1
ATOM 835 C CA . PHE A 1 110 ? 29.488 7.607 -24.912 1.00 85.81 110 PHE A CA 1
ATOM 836 C C . PHE A 1 110 ? 30.053 8.495 -23.785 1.00 85.81 110 PHE A C 1
ATOM 838 O O . PHE A 1 110 ? 29.603 9.627 -23.615 1.00 85.81 110 PHE A O 1
ATOM 845 N N . MET A 1 111 ? 30.958 7.961 -22.960 1.00 90.06 111 MET A N 1
ATOM 846 C CA . MET A 1 111 ? 31.588 8.652 -21.826 1.00 90.06 111 MET A CA 1
ATOM 847 C C . MET A 1 111 ? 33.050 9.034 -22.098 1.00 90.06 111 MET A C 1
ATOM 849 O O . MET A 1 111 ? 33.696 9.574 -21.197 1.00 90.06 111 MET A O 1
ATOM 853 N N . VAL A 1 112 ? 33.560 8.703 -23.288 1.00 81.81 112 VAL A N 1
ATOM 854 C CA . VAL A 1 112 ? 34.903 9.041 -23.784 1.00 81.81 112 VAL A CA 1
ATOM 855 C C . VAL A 1 112 ? 34.865 10.413 -24.447 1.00 81.81 112 VAL A C 1
ATOM 857 O O . VAL A 1 112 ? 35.793 11.208 -24.182 1.00 81.81 112 VAL A O 1
#

Sequence (112 aa):
MLLPRWLLSDRVGLALLAVLAIIGIGVPILNLLVPPEHPLHLSAYTVTLLGKYLCYALLAVSIDLVWGYMGILTLGHAAFFALGGYCFGMYLMRQIGTRGVYGDPVLPDFMV

pLDDT: mean 90.96, std 5.3, range [55.62, 97.0]

Foldseek 3Di:
DPDDPVCVVDPVNVVVVVVVVCCVPVLVCLQPVPDPPDPSRDHPVNVVVVVVVVVVVVVVVVCCCQCVVVVHDDPVRVVVVVVVVVVVVQVVQLVCACVAPVRHNGGRNVVD

Secondary structure (DSSP, 8-state):
--S-HHHHH-HHHHHHHHHHHHHHHHHHHHHHTS-TTSTTPPPHHHHHHHHHHHHHHHHHHHHIIIIIIT----HHHHHHHHHHHHHHHHHHHHHHGGGSSS--SSS-GGG-

Radius of gyration: 26.66 Å; chains: 1; bounding box: 69×24×65 Å